Protein AF-A0A2S2PTR8-F1 (afdb_monomer)

Radius of gyration: 22.69 Å; Cα contacts (8 Å, |Δi|>4): 62; chains: 1; bounding box: 64×32×50 Å

Secondary structure (DSSP, 8-state):
--HHHHHHHT-B-TTS-BGGGSTTTHHHHHHHHHHHHHHHHHHHHHHHS--S---GGGGSTHHHHHHHHHHHHTTTT--S--HHHHHHHHHHHHHHTT-PPPTT-S-------S---SS-----

InterPro domains:
  IPR048367 Transposable element P transposase-like, RNase H, C-terminal domain [PF21789] (57-91)

pLDDT: mean 81.04, std 17.1, range [43.78, 96.56]

Structure (mmCIF, N/CA/C/O backbone):
data_AF-A0A2S2PTR8-F1
#
_entry.id   AF-A0A2S2PTR8-F1
#
loop_
_atom_site.group_PDB
_atom_site.id
_atom_site.type_symbol
_atom_site.label_atom_id
_atom_site.label_alt_id
_atom_site.label_comp_id
_atom_site.label_asym_id
_atom_site.label_entity_id
_atom_site.label_seq_id
_atom_site.pdbx_PDB_ins_code
_atom_site.Cartn_x
_atom_site.Cartn_y
_atom_site.Cartn_z
_atom_site.occupancy
_atom_site.B_iso_or_equiv
_atom_site.auth_seq_id
_atom_site.auth_comp_id
_atom_site.auth_asym_id
_atom_site.auth_atom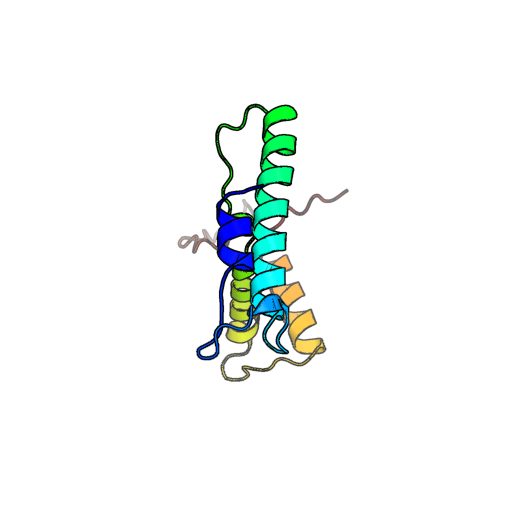_id
_atom_site.pdbx_PDB_model_num
ATOM 1 N N . MET A 1 1 ? -7.230 -0.291 23.287 1.00 64.44 1 MET A N 1
ATOM 2 C CA . MET A 1 1 ? -7.228 -0.733 21.872 1.00 64.44 1 MET A CA 1
ATOM 3 C C . MET A 1 1 ? -7.051 0.514 21.011 1.00 64.44 1 MET A C 1
ATOM 5 O O . MET A 1 1 ? -7.508 1.558 21.448 1.00 64.44 1 MET A O 1
ATOM 9 N N . ILE A 1 2 ? -6.358 0.465 19.864 1.00 87.69 2 ILE A N 1
ATOM 10 C CA . ILE A 1 2 ? -6.239 1.650 18.985 1.00 87.69 2 ILE A CA 1
ATOM 11 C C . ILE A 1 2 ? -7.663 2.067 18.562 1.00 87.69 2 ILE A C 1
ATOM 13 O O . ILE A 1 2 ? -8.346 1.216 17.985 1.00 87.69 2 ILE A O 1
ATOM 17 N N . PRO A 1 3 ? -8.116 3.317 18.802 1.00 92.31 3 PRO A N 1
ATOM 18 C CA . PRO A 1 3 ? -9.509 3.723 18.563 1.00 92.31 3 PRO A CA 1
ATOM 19 C C . PRO A 1 3 ? -9.995 3.444 17.136 1.00 92.31 3 PRO A C 1
ATOM 21 O O . PRO A 1 3 ? -11.127 3.028 16.918 1.00 92.31 3 PRO A O 1
ATOM 24 N N . LEU A 1 4 ? -9.105 3.595 16.153 1.00 91.94 4 LEU A N 1
ATOM 25 C CA . LEU A 1 4 ? -9.404 3.307 14.752 1.00 91.94 4 LEU A CA 1
ATOM 26 C C . LEU A 1 4 ? -9.649 1.811 14.486 1.00 91.94 4 LEU A C 1
ATOM 28 O O . LEU A 1 4 ? -10.498 1.459 13.674 1.00 91.94 4 LEU A O 1
ATOM 32 N N . VAL A 1 5 ? -8.936 0.919 15.179 1.00 94.38 5 VAL A N 1
ATOM 33 C CA . VAL A 1 5 ? -9.159 -0.530 15.061 1.00 94.38 5 VAL A CA 1
ATOM 34 C C . VAL A 1 5 ? -10.498 -0.913 15.675 1.00 94.38 5 VAL A C 1
ATOM 36 O O . VAL A 1 5 ? -11.226 -1.715 15.101 1.00 94.38 5 VAL A O 1
ATOM 39 N N . GLU A 1 6 ? -10.826 -0.333 16.825 1.00 94.88 6 GLU A N 1
ATOM 40 C CA . GLU A 1 6 ? -12.112 -0.550 17.484 1.00 94.88 6 GLU A CA 1
ATOM 41 C C . GLU A 1 6 ? -13.273 -0.083 16.600 1.00 94.88 6 GLU A C 1
ATOM 43 O O . GLU A 1 6 ? -14.225 -0.831 16.387 1.00 94.88 6 GLU A O 1
ATOM 48 N N . TYR A 1 7 ? -13.146 1.099 15.991 1.00 94.88 7 TYR A N 1
ATOM 49 C CA . TYR A 1 7 ? -14.102 1.591 15.002 1.00 94.88 7 TYR A CA 1
ATOM 50 C C . TYR A 1 7 ? -14.303 0.602 13.844 1.00 94.88 7 TYR A C 1
ATOM 52 O O . TYR A 1 7 ? -15.436 0.236 13.539 1.00 94.88 7 TYR A O 1
ATOM 60 N N . LEU A 1 8 ? -13.212 0.122 13.233 1.00 94.31 8 LEU A N 1
ATOM 61 C CA . LEU A 1 8 ? -13.270 -0.821 12.111 1.00 94.31 8 LEU A CA 1
ATOM 62 C C . LEU A 1 8 ? -13.947 -2.144 12.491 1.00 94.31 8 LEU A C 1
ATOM 64 O O . LEU A 1 8 ? -14.725 -2.682 11.706 1.00 94.31 8 LEU A O 1
ATOM 68 N N . LEU A 1 9 ? -13.665 -2.668 13.685 1.00 94.25 9 LEU A N 1
ATOM 69 C CA . LEU A 1 9 ? -14.254 -3.922 14.158 1.00 94.25 9 LEU A CA 1
ATOM 70 C C . LEU A 1 9 ? -15.737 -3.775 14.522 1.00 94.25 9 LEU A C 1
ATOM 72 O O . LEU A 1 9 ? -16.466 -4.753 14.427 1.00 94.25 9 LEU A O 1
ATOM 76 N N . ASN A 1 10 ? -16.207 -2.575 14.857 1.00 96.06 10 ASN A N 1
ATOM 77 C CA . ASN A 1 10 ? -17.613 -2.322 15.178 1.00 96.06 10 ASN A CA 1
ATOM 78 C C . ASN A 1 10 ? -18.491 -1.996 13.955 1.00 96.06 10 ASN A C 1
ATOM 80 O O . ASN A 1 10 ? -19.692 -1.770 14.109 1.00 96.06 10 ASN A O 1
ATOM 84 N N . LEU A 1 11 ? -17.934 -1.977 12.738 1.00 95.06 11 LEU A N 1
ATOM 85 C CA . LEU A 1 11 ? -18.724 -1.761 11.525 1.00 95.06 11 LEU A CA 1
ATOM 86 C C . LEU A 1 11 ? -19.712 -2.912 11.298 1.00 95.06 11 LEU A C 1
ATOM 88 O O . LEU A 1 11 ? -19.342 -4.089 11.329 1.00 95.06 11 LEU A O 1
ATOM 92 N N . THR A 1 12 ? -20.961 -2.559 11.008 1.00 96.56 12 THR A N 1
ATOM 93 C CA . THR A 1 12 ? -22.063 -3.498 10.776 1.00 96.56 12 THR A CA 1
ATOM 94 C C . THR A 1 12 ? -22.625 -3.374 9.363 1.00 96.56 12 THR A C 1
ATOM 96 O O . THR A 1 12 ? -22.481 -2.346 8.699 1.00 96.56 12 THR A O 1
ATOM 99 N N . ASP A 1 13 ? -23.231 -4.452 8.871 1.00 92.81 13 ASP A N 1
ATOM 100 C CA . ASP A 1 13 ? -24.034 -4.422 7.653 1.00 92.81 13 ASP A CA 1
ATOM 101 C C . ASP A 1 13 ? -25.439 -3.841 7.917 1.00 92.81 13 ASP A C 1
ATOM 103 O O . ASP A 1 13 ? -25.810 -3.524 9.047 1.00 92.81 13 ASP A O 1
ATOM 107 N N . ILE A 1 14 ? -26.263 -3.740 6.870 1.00 93.69 14 ILE A N 1
ATOM 108 C CA . ILE A 1 14 ? -27.647 -3.238 6.973 1.00 93.69 14 ILE A CA 1
ATOM 109 C C . ILE A 1 14 ? -28.549 -4.075 7.899 1.00 93.69 14 ILE A C 1
ATOM 111 O O . ILE A 1 14 ? -29.653 -3.644 8.221 1.00 93.69 14 ILE A O 1
ATOM 115 N N . LYS A 1 15 ? -28.116 -5.279 8.293 1.00 94.31 15 LYS A N 1
ATOM 116 C CA . LYS A 1 15 ? -28.833 -6.186 9.198 1.00 94.31 15 LYS A CA 1
ATOM 117 C C . LYS A 1 15 ? -28.295 -6.110 10.631 1.00 94.31 15 LYS A C 1
ATOM 119 O O . LYS A 1 15 ? -28.764 -6.859 11.483 1.00 94.31 15 LYS A O 1
ATOM 124 N N . GLY A 1 16 ? -27.319 -5.239 10.902 1.00 94.19 16 GLY A N 1
ATOM 125 C CA . GLY A 1 16 ? -26.673 -5.108 12.207 1.00 94.19 16 GLY A CA 1
ATOM 126 C C . GLY A 1 16 ? -25.626 -6.187 12.497 1.00 94.19 16 GLY A C 1
ATOM 127 O O . GLY A 1 16 ? -25.149 -6.282 13.626 1.00 94.19 16 GLY A O 1
ATOM 128 N N . VAL A 1 17 ? -25.244 -7.005 11.511 1.00 95.81 17 VAL A N 1
ATOM 129 C CA . VAL A 1 17 ? -24.210 -8.032 11.683 1.00 95.81 17 VAL A CA 1
ATOM 130 C C . VAL A 1 17 ? -22.841 -7.391 11.507 1.00 95.81 17 VAL A C 1
ATOM 132 O O . VAL A 1 17 ? -22.593 -6.697 10.523 1.00 95.81 17 VAL A O 1
ATOM 135 N N . LEU A 1 18 ? -21.927 -7.652 12.441 1.00 96.50 18 LEU A N 1
ATOM 136 C CA . LEU A 1 18 ? -20.552 -7.163 12.359 1.00 96.50 18 LEU A CA 1
ATOM 137 C C . LEU A 1 18 ? -19.894 -7.660 11.071 1.00 96.50 18 LEU A C 1
ATOM 139 O O . LEU A 1 18 ? -19.831 -8.864 10.808 1.00 96.50 18 LEU A O 1
ATOM 143 N N . ILE A 1 19 ? -19.371 -6.740 10.265 1.00 95.56 19 ILE A N 1
ATOM 144 C CA . ILE A 1 19 ? -18.880 -7.051 8.919 1.00 95.56 19 ILE A CA 1
ATOM 145 C C . ILE A 1 19 ? -17.712 -8.049 8.972 1.00 95.56 19 ILE A C 1
ATOM 147 O O . ILE A 1 19 ? -17.589 -8.882 8.072 1.00 95.56 19 ILE A O 1
ATOM 151 N N . TYR A 1 20 ? -16.896 -8.045 10.034 1.00 93.69 20 TYR A N 1
ATOM 152 C CA . TYR A 1 20 ? -15.797 -9.007 10.183 1.00 93.69 20 TYR A CA 1
ATOM 153 C C . TYR A 1 20 ? -16.262 -10.464 10.395 1.00 93.69 20 TYR A C 1
ATOM 155 O O . TYR A 1 20 ? -15.466 -11.389 10.213 1.00 93.69 20 TYR A O 1
ATOM 163 N N . LEU A 1 21 ? -17.535 -10.685 10.745 1.00 94.81 21 LEU A N 1
ATOM 164 C CA . LEU A 1 21 ? -18.161 -12.012 10.821 1.00 94.81 21 LEU A CA 1
ATOM 165 C C . LEU A 1 21 ? -18.760 -12.458 9.480 1.00 94.81 21 LEU A C 1
ATOM 167 O O . LEU A 1 21 ? -19.102 -13.625 9.306 1.00 94.81 21 LEU A O 1
ATOM 171 N N . THR A 1 22 ? -18.878 -11.547 8.516 1.00 94.88 22 THR A N 1
ATOM 172 C CA . THR A 1 22 ? -19.446 -11.834 7.196 1.00 94.88 22 THR A CA 1
ATOM 173 C C . THR A 1 22 ? -18.372 -12.320 6.211 1.00 94.88 22 THR A C 1
ATOM 175 O O . THR A 1 22 ? -17.172 -12.134 6.438 1.00 94.88 22 THR A O 1
ATOM 178 N N . PRO A 1 23 ? -18.759 -12.859 5.039 1.00 94.19 23 PRO A N 1
ATOM 179 C CA . PRO A 1 23 ? -17.814 -13.137 3.954 1.00 94.19 23 PRO A CA 1
ATOM 180 C C . PRO A 1 23 ? -17.040 -11.902 3.453 1.00 94.19 23 PRO A C 1
ATOM 182 O O . PRO A 1 23 ? -15.986 -12.053 2.841 1.00 94.19 23 PRO A O 1
ATOM 185 N N . ARG A 1 24 ? -17.517 -10.676 3.728 1.00 90.75 24 ARG A N 1
ATOM 186 C CA . ARG A 1 24 ? -16.863 -9.410 3.336 1.00 90.75 24 ARG A CA 1
ATOM 187 C C . ARG A 1 24 ? -15.836 -8.905 4.360 1.00 90.75 24 ARG A C 1
ATOM 189 O O . ARG A 1 24 ? -15.393 -7.764 4.272 1.00 90.75 24 ARG A O 1
ATOM 196 N N . LYS A 1 25 ? -15.418 -9.743 5.310 1.00 94.88 25 LYS A N 1
ATOM 197 C CA . LYS A 1 25 ? -14.486 -9.392 6.395 1.00 94.88 25 LYS A CA 1
ATOM 198 C C . LYS A 1 25 ? -13.093 -8.929 5.961 1.00 94.88 25 LYS A C 1
ATOM 200 O O . LYS A 1 25 ? -12.415 -8.259 6.736 1.00 94.88 25 LYS A O 1
ATOM 205 N N . THR A 1 26 ? -12.651 -9.299 4.756 1.00 95.81 26 THR A N 1
ATOM 206 C CA . THR A 1 26 ? -11.250 -9.168 4.325 1.00 95.81 26 THR A CA 1
ATOM 207 C C . THR A 1 26 ? -10.721 -7.745 4.430 1.00 95.81 26 THR A C 1
ATOM 209 O O . THR A 1 26 ? -9.645 -7.552 4.987 1.00 95.81 26 THR A O 1
ATOM 212 N N . PHE A 1 27 ? -11.471 -6.747 3.951 1.00 94.44 27 PHE A N 1
ATOM 213 C CA . PHE A 1 27 ? -10.992 -5.365 3.993 1.00 94.44 27 PHE A CA 1
ATOM 214 C C . PHE A 1 27 ? -10.884 -4.859 5.436 1.00 94.44 27 PHE A C 1
ATOM 216 O O . PHE A 1 27 ? -9.872 -4.270 5.782 1.00 94.44 27 PHE A O 1
ATOM 223 N N . ILE A 1 28 ? -11.859 -5.152 6.306 1.00 95.38 28 ILE A N 1
ATOM 224 C CA . ILE A 1 28 ? -11.828 -4.727 7.717 1.00 95.38 28 ILE A CA 1
ATOM 225 C C . ILE A 1 28 ? -10.633 -5.316 8.439 1.00 95.38 28 ILE A C 1
ATOM 227 O O . ILE A 1 28 ? -9.907 -4.596 9.119 1.00 95.38 28 ILE A O 1
ATOM 231 N N . ILE A 1 29 ? -10.420 -6.622 8.276 1.00 95.19 29 ILE A N 1
ATOM 232 C CA . ILE A 1 29 ? -9.282 -7.306 8.886 1.00 95.19 29 ILE A CA 1
ATOM 233 C C . ILE A 1 29 ? -7.978 -6.721 8.333 1.00 95.19 29 ILE A C 1
ATOM 235 O O . ILE A 1 29 ? -7.089 -6.389 9.112 1.00 95.19 29 ILE A O 1
ATOM 239 N N . GLY A 1 30 ? -7.891 -6.519 7.015 1.00 95.25 30 GLY A N 1
ATOM 240 C CA . GLY A 1 30 ? -6.735 -5.908 6.360 1.00 95.25 30 GLY A CA 1
ATOM 241 C C . GLY A 1 30 ? -6.423 -4.506 6.887 1.00 95.25 30 GLY A C 1
ATOM 242 O O . GLY A 1 30 ? -5.295 -4.252 7.298 1.00 95.25 30 GLY A O 1
ATOM 243 N N . PHE A 1 31 ? -7.419 -3.620 6.965 1.00 94.44 31 PHE A N 1
ATOM 244 C CA . PHE A 1 31 ? -7.257 -2.269 7.508 1.00 94.44 31 PHE A CA 1
ATOM 245 C C . PHE A 1 31 ? -6.895 -2.287 8.995 1.00 94.44 31 PHE A C 1
ATOM 247 O O . PHE A 1 31 ? -5.990 -1.567 9.410 1.00 94.44 31 PHE A O 1
ATOM 254 N N . ALA A 1 32 ? -7.542 -3.129 9.804 1.00 95.44 32 ALA A N 1
ATOM 255 C CA . ALA A 1 32 ? -7.236 -3.243 11.228 1.00 95.44 32 ALA A CA 1
ATOM 256 C C . ALA A 1 32 ? -5.792 -3.714 11.466 1.00 95.44 32 ALA A C 1
ATOM 258 O O . ALA A 1 32 ? -5.111 -3.196 12.355 1.00 95.44 32 ALA A O 1
ATOM 259 N N . ILE A 1 33 ? -5.317 -4.672 10.664 1.00 95.31 33 ILE A N 1
ATOM 260 C CA . ILE A 1 33 ? -3.926 -5.136 10.691 1.00 95.31 33 ILE A CA 1
ATOM 261 C C . ILE A 1 33 ? -2.984 -4.024 10.226 1.00 95.31 33 ILE A C 1
ATOM 263 O O . ILE A 1 33 ? -2.006 -3.761 10.915 1.00 95.31 33 ILE A O 1
ATOM 267 N N . ALA A 1 34 ? -3.284 -3.341 9.118 1.00 95.19 34 ALA A N 1
ATOM 268 C CA . ALA A 1 34 ? -2.441 -2.269 8.586 1.00 95.19 34 ALA A CA 1
ATOM 269 C C . ALA A 1 34 ? -2.265 -1.126 9.596 1.00 95.19 34 ALA A C 1
ATOM 271 O O . ALA A 1 34 ? -1.147 -0.676 9.832 1.00 95.19 34 ALA A O 1
ATOM 272 N N . VAL A 1 35 ? -3.351 -0.711 10.257 1.00 94.75 35 VAL A N 1
ATOM 273 C CA . VAL A 1 35 ? -3.308 0.295 11.326 1.00 94.75 35 VAL A CA 1
ATOM 274 C C . VAL A 1 35 ? -2.407 -0.181 12.463 1.00 94.75 35 VAL A C 1
ATOM 276 O O . VAL A 1 35 ? -1.471 0.523 12.831 1.00 94.75 35 VAL A O 1
ATOM 279 N N . LYS A 1 36 ? -2.634 -1.392 12.991 1.00 95.00 36 LYS A N 1
ATOM 280 C CA . LYS A 1 36 ? -1.793 -1.952 14.063 1.00 95.00 36 LYS A CA 1
ATOM 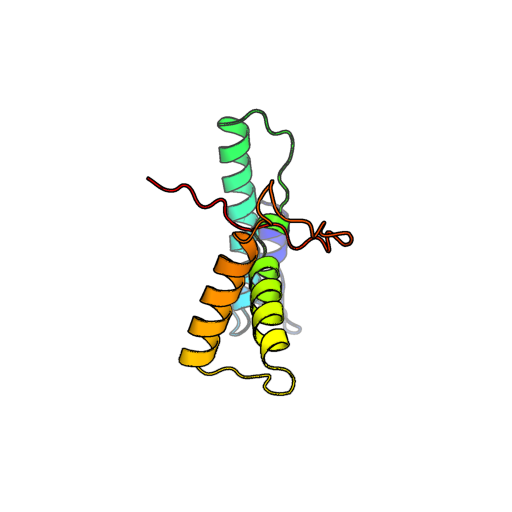281 C C . LYS A 1 36 ? -0.317 -2.019 13.670 1.00 95.00 36 LYS A C 1
ATOM 283 O O . LYS A 1 36 ? 0.532 -1.638 14.467 1.00 95.00 36 LYS A O 1
ATOM 288 N N . ALA A 1 37 ? -0.030 -2.478 12.455 1.00 95.12 37 ALA A N 1
ATOM 289 C CA . ALA A 1 37 ? 1.325 -2.625 11.947 1.00 95.12 37 ALA A CA 1
ATOM 290 C C . ALA A 1 37 ? 2.036 -1.272 11.818 1.00 95.12 37 ALA A C 1
ATOM 292 O O . ALA A 1 37 ? 3.170 -1.155 12.265 1.00 95.12 37 ALA A O 1
ATOM 293 N N . ILE A 1 38 ? 1.374 -0.244 11.273 1.00 94.69 38 ILE A N 1
ATOM 294 C CA . ILE A 1 38 ? 1.971 1.092 11.125 1.00 94.69 38 ILE A CA 1
ATOM 295 C C . ILE A 1 38 ? 2.269 1.728 12.481 1.00 94.69 38 ILE A C 1
ATOM 297 O O . ILE A 1 38 ? 3.341 2.298 12.636 1.00 94.69 38 ILE A O 1
ATOM 301 N N . PHE A 1 39 ? 1.369 1.616 13.463 1.00 94.12 39 PHE A N 1
ATOM 302 C CA . PHE A 1 39 ? 1.638 2.134 14.809 1.00 94.12 39 PHE A CA 1
ATOM 303 C C . PHE A 1 39 ? 2.793 1.385 15.486 1.00 94.12 39 PHE A C 1
ATOM 305 O O . PHE A 1 39 ? 3.713 2.027 15.974 1.00 94.12 39 PHE A O 1
ATOM 312 N N . SER A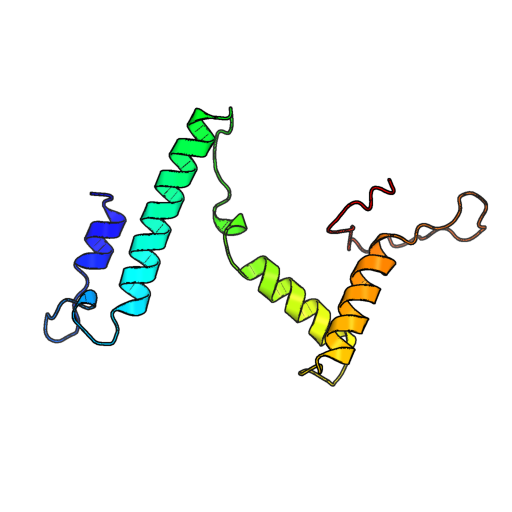 1 40 ? 2.800 0.048 15.428 1.00 94.38 40 SER A N 1
ATOM 313 C CA . SER A 1 40 ? 3.894 -0.761 15.990 1.00 94.38 40 SER A CA 1
ATOM 314 C C . SER A 1 40 ? 5.241 -0.425 15.348 1.00 94.38 40 SER A C 1
ATOM 316 O O . SER A 1 40 ? 6.228 -0.204 16.040 1.00 94.38 40 SER A O 1
ATOM 318 N N . LEU A 1 41 ? 5.272 -0.334 14.016 1.00 94.25 41 LEU A N 1
ATOM 319 C CA . LEU A 1 41 ? 6.473 0.033 13.277 1.00 94.25 41 LEU A CA 1
ATOM 320 C C . LEU A 1 41 ? 6.912 1.465 13.597 1.00 94.25 41 LEU A C 1
ATOM 322 O O . LEU A 1 41 ? 8.106 1.744 13.668 1.00 94.25 41 LEU A O 1
ATOM 326 N N . ALA A 1 42 ? 5.958 2.379 13.777 1.00 93.81 42 ALA A N 1
ATOM 327 C CA . ALA A 1 42 ? 6.265 3.752 14.128 1.00 93.81 42 ALA A CA 1
ATOM 328 C C . ALA A 1 42 ? 6.938 3.853 15.491 1.00 93.81 42 ALA A C 1
ATOM 330 O O . ALA A 1 42 ? 7.964 4.522 15.606 1.00 93.81 42 ALA A O 1
ATOM 331 N N . ASP A 1 43 ? 6.410 3.136 16.479 1.00 93.50 43 ASP A N 1
ATOM 332 C CA . ASP A 1 43 ? 6.990 3.074 17.815 1.00 93.50 43 ASP A CA 1
ATOM 333 C C . ASP A 1 43 ? 8.426 2.520 17.768 1.00 93.50 43 ASP A C 1
ATOM 335 O O . ASP A 1 43 ? 9.333 3.119 18.346 1.00 93.50 43 ASP A O 1
ATOM 339 N N . GLU A 1 44 ? 8.670 1.442 17.015 1.00 94.50 44 GLU A N 1
ATOM 340 C CA . GLU A 1 44 ? 10.014 0.866 16.837 1.00 94.50 44 GLU A CA 1
ATOM 341 C C . GLU A 1 44 ? 10.993 1.829 16.143 1.00 94.50 44 GLU A C 1
ATOM 343 O O . GLU A 1 44 ? 12.146 1.985 16.566 1.00 94.50 44 GLU A O 1
ATOM 348 N N . ILE A 1 45 ? 10.551 2.509 15.081 1.00 93.94 45 ILE A N 1
ATOM 349 C CA . ILE A 1 45 ? 11.384 3.470 14.346 1.00 93.94 45 ILE A CA 1
ATOM 350 C C . ILE A 1 45 ? 11.704 4.680 15.226 1.00 93.94 45 ILE A C 1
ATOM 352 O O . ILE A 1 45 ? 12.854 5.115 15.267 1.00 93.94 45 ILE A O 1
ATOM 356 N N . PHE A 1 46 ? 10.727 5.224 15.950 1.00 94.88 46 PHE A N 1
ATOM 357 C CA . PHE A 1 46 ? 10.947 6.386 16.815 1.00 94.88 46 PHE A CA 1
ATOM 358 C C . PHE A 1 46 ? 11.802 6.066 18.043 1.00 94.88 46 PHE A C 1
ATOM 360 O O . PHE A 1 46 ? 12.502 6.945 18.533 1.00 94.88 46 PHE A O 1
ATOM 367 N N . GLN A 1 47 ? 11.799 4.821 18.523 1.00 94.31 47 GLN A N 1
ATOM 368 C CA . GLN A 1 47 ? 12.706 4.393 19.591 1.00 94.31 47 GLN A CA 1
ATOM 369 C C . GLN A 1 47 ? 14.148 4.209 19.097 1.00 94.31 47 GLN A C 1
ATOM 371 O O . GLN A 1 47 ? 15.093 4.501 19.828 1.00 94.31 47 GLN A O 1
ATOM 376 N N . SER A 1 48 ? 14.328 3.728 17.864 1.00 93.00 48 SER A N 1
ATOM 377 C CA . SER A 1 48 ? 15.647 3.425 17.287 1.00 93.00 48 SER A CA 1
ATOM 378 C C . SER A 1 48 ? 16.298 4.599 16.545 1.00 93.00 48 SER A C 1
ATOM 380 O O . SER A 1 48 ? 17.488 4.549 16.232 1.00 93.00 48 SER A O 1
ATOM 382 N N . THR A 1 49 ? 15.552 5.669 16.263 1.00 91.94 49 THR A N 1
ATOM 383 C CA . THR A 1 49 ? 16.010 6.808 15.453 1.00 91.94 49 THR A CA 1
ATOM 384 C C . THR A 1 49 ? 15.556 8.146 16.042 1.00 91.94 49 THR A C 1
ATOM 386 O O . THR A 1 49 ? 14.743 8.200 16.952 1.00 91.94 49 THR A O 1
ATOM 389 N N . GLN A 1 50 ? 16.065 9.259 15.509 1.00 92.44 50 GLN A N 1
ATOM 390 C CA . GLN A 1 50 ? 15.634 10.618 15.883 1.00 92.44 50 GLN A CA 1
ATOM 391 C C . GLN A 1 50 ? 14.572 11.185 14.918 1.00 92.44 50 GLN A C 1
ATOM 393 O O . GLN A 1 50 ? 14.424 12.405 14.785 1.00 92.44 50 GLN A O 1
ATOM 398 N N . TYR A 1 51 ? 13.865 10.324 14.176 1.00 91.69 51 TYR A N 1
ATOM 399 C CA . TYR A 1 51 ? 12.843 10.775 13.234 1.00 91.69 51 TYR A CA 1
ATOM 400 C C . TYR A 1 51 ? 11.622 11.344 13.963 1.00 91.69 51 TYR A C 1
ATOM 402 O O . TYR A 1 51 ? 11.145 10.790 14.945 1.00 91.69 51 TYR A O 1
ATOM 410 N N . LYS A 1 52 ? 11.100 12.466 13.456 1.00 91.00 52 LYS A N 1
ATOM 411 C CA . LYS A 1 52 ? 9.954 13.180 14.050 1.00 91.00 52 LYS A CA 1
ATOM 412 C C . LYS A 1 52 ? 8.598 12.706 13.527 1.00 91.00 52 LYS A C 1
ATOM 414 O O . LYS A 1 52 ? 7.571 13.023 14.113 1.00 91.00 52 LYS A O 1
ATOM 419 N N . TYR A 1 53 ? 8.586 12.038 12.378 1.00 91.75 53 TYR A N 1
ATOM 420 C CA . TYR A 1 53 ? 7.379 11.587 11.695 1.00 91.75 53 TYR A CA 1
ATOM 421 C C . TYR A 1 53 ? 7.720 10.464 10.716 1.00 91.75 53 TYR A C 1
ATOM 423 O O . TYR A 1 53 ? 8.886 10.253 10.376 1.00 91.75 53 TYR A O 1
ATOM 431 N N . ILE A 1 54 ? 6.687 9.774 10.234 1.00 91.88 54 ILE A N 1
ATOM 432 C CA . ILE A 1 54 ? 6.799 8.703 9.243 1.00 91.88 54 ILE A CA 1
ATOM 433 C C . ILE A 1 54 ? 5.913 9.024 8.048 1.00 91.88 54 ILE A C 1
ATOM 435 O O . ILE A 1 54 ? 4.760 9.426 8.190 1.00 91.88 54 ILE A O 1
ATOM 439 N N . LEU A 1 55 ? 6.459 8.821 6.851 1.00 92.75 55 LEU A N 1
ATOM 440 C CA . LEU A 1 55 ? 5.731 8.969 5.599 1.00 92.75 55 LEU A CA 1
ATOM 441 C C . LEU A 1 55 ? 4.976 7.673 5.295 1.00 92.75 55 LEU A C 1
ATOM 443 O O . LEU A 1 55 ? 5.493 6.799 4.604 1.00 92.75 55 LEU A O 1
ATOM 447 N N . THR A 1 56 ? 3.745 7.551 5.792 1.00 91.56 56 THR A N 1
ATOM 448 C CA . THR A 1 56 ? 2.910 6.346 5.616 1.00 91.56 56 THR A CA 1
ATOM 449 C C . THR A 1 56 ? 2.687 5.971 4.147 1.00 91.56 56 THR A C 1
ATOM 451 O O . THR A 1 56 ? 2.601 4.790 3.822 1.00 91.56 56 THR A O 1
ATOM 454 N N . TYR A 1 57 ? 2.710 6.952 3.238 1.00 91.31 57 TYR A N 1
ATOM 455 C CA . TYR A 1 57 ? 2.664 6.735 1.788 1.00 91.31 57 TYR A CA 1
ATOM 456 C C . TYR A 1 57 ? 3.783 5.813 1.268 1.00 91.31 57 TYR A C 1
ATOM 458 O O . TYR A 1 57 ? 3.570 5.059 0.324 1.00 91.31 57 TYR A O 1
ATOM 466 N N . LYS A 1 58 ? 4.964 5.801 1.904 1.00 90.50 58 LYS A N 1
ATOM 467 C CA . LYS A 1 58 ? 6.089 4.937 1.498 1.00 90.50 58 LYS A CA 1
ATOM 468 C C . LYS A 1 58 ? 5.838 3.446 1.731 1.00 90.50 58 LYS A C 1
ATOM 470 O O . LYS A 1 58 ? 6.543 2.630 1.149 1.00 90.50 58 LYS A O 1
ATOM 475 N N . PHE A 1 59 ? 4.844 3.103 2.548 1.00 90.12 59 PHE A N 1
ATOM 476 C CA . PHE A 1 59 ? 4.415 1.724 2.794 1.00 90.12 59 PHE A CA 1
ATOM 477 C C . PHE A 1 59 ? 3.284 1.285 1.857 1.00 90.12 59 PHE A C 1
ATOM 479 O O . PHE A 1 59 ? 2.861 0.132 1.909 1.00 90.12 59 PHE A O 1
ATOM 486 N N . SER A 1 60 ? 2.788 2.191 1.010 1.00 89.44 60 SER A N 1
ATOM 487 C CA . SER A 1 60 ? 1.785 1.876 -0.001 1.00 89.44 60 SER A CA 1
ATOM 488 C C . SER A 1 60 ? 2.394 1.096 -1.170 1.00 89.44 60 SER A C 1
ATOM 490 O O . SER A 1 60 ? 3.563 1.270 -1.527 1.00 89.44 60 SER A O 1
ATOM 492 N N . GLN A 1 61 ? 1.570 0.273 -1.820 1.00 91.88 61 GLN A N 1
ATOM 493 C CA . GLN A 1 61 ? 1.934 -0.438 -3.046 1.00 91.88 61 GLN A CA 1
ATOM 494 C C . GLN A 1 61 ? 2.022 0.499 -4.269 1.00 91.88 61 GLN A C 1
ATOM 496 O O . GLN A 1 61 ? 2.560 0.093 -5.299 1.00 91.88 61 GLN A O 1
ATOM 501 N N . ASP A 1 62 ? 1.585 1.758 -4.158 1.00 87.50 62 ASP A N 1
ATOM 502 C CA . ASP A 1 62 ? 1.550 2.737 -5.260 1.00 87.50 62 ASP A CA 1
ATOM 503 C C . ASP A 1 62 ? 2.872 2.823 -6.033 1.00 87.50 62 ASP A C 1
ATOM 505 O O . ASP A 1 62 ? 2.897 2.893 -7.261 1.00 87.50 62 ASP A O 1
ATOM 509 N N . HIS A 1 63 ? 4.004 2.742 -5.333 1.00 84.19 63 HIS A N 1
ATOM 510 C CA . HIS A 1 63 ? 5.321 2.748 -5.966 1.00 84.19 63 HIS A CA 1
ATOM 511 C C . HIS A 1 63 ? 5.540 1.562 -6.922 1.00 84.19 63 HIS A C 1
ATOM 513 O O . HIS A 1 63 ? 6.128 1.737 -7.994 1.00 84.19 63 HIS A O 1
ATOM 519 N N . LEU A 1 64 ? 5.040 0.373 -6.575 1.00 88.06 64 LEU A N 1
ATOM 520 C CA . LEU A 1 64 ? 5.076 -0.806 -7.443 1.00 88.06 64 LEU A CA 1
ATOM 521 C C . LEU A 1 64 ? 4.098 -0.669 -8.615 1.00 88.06 64 LEU A C 1
ATOM 523 O O . LEU A 1 64 ? 4.436 -1.036 -9.740 1.00 88.06 64 LEU A O 1
ATOM 527 N N . GLU A 1 65 ? 2.916 -0.095 -8.396 1.00 86.50 65 GLU A N 1
ATOM 528 C CA . GLU A 1 65 ? 1.943 0.141 -9.472 1.00 86.50 65 GLU A CA 1
ATOM 529 C C . GLU A 1 65 ? 2.453 1.156 -10.502 1.00 86.50 65 GLU A C 1
ATOM 531 O O . GLU A 1 65 ? 2.359 0.937 -11.717 1.00 86.50 65 GLU A O 1
ATOM 536 N N . MET A 1 66 ? 3.084 2.234 -10.032 1.00 86.12 66 MET A N 1
ATOM 537 C CA . MET A 1 66 ? 3.775 3.197 -10.888 1.00 86.12 66 MET A CA 1
ATOM 538 C C . MET A 1 66 ? 4.913 2.533 -11.672 1.00 86.12 66 MET A C 1
ATOM 540 O O . MET A 1 66 ? 5.098 2.816 -12.858 1.00 86.12 66 MET A O 1
ATOM 544 N N . PHE A 1 67 ? 5.672 1.635 -11.038 1.00 85.50 67 PHE A N 1
ATOM 545 C CA . PHE A 1 67 ? 6.733 0.885 -11.707 1.00 85.50 67 PHE A CA 1
ATOM 546 C C . PHE A 1 67 ? 6.186 -0.004 -12.833 1.00 85.50 67 PHE A C 1
ATOM 548 O O . PHE A 1 67 ? 6.679 0.063 -13.962 1.00 85.50 67 PHE A O 1
ATOM 555 N N . PHE A 1 68 ? 5.125 -0.772 -12.580 1.00 85.88 68 PHE A N 1
ATOM 556 C CA . PHE A 1 68 ? 4.499 -1.589 -13.623 1.00 85.88 68 PHE A CA 1
ATOM 557 C C . PHE A 1 68 ? 3.869 -0.750 -14.736 1.00 85.88 68 PHE A C 1
ATOM 559 O O . PHE A 1 68 ? 3.944 -1.134 -15.904 1.00 85.88 68 PHE A O 1
ATOM 566 N N . SER A 1 69 ? 3.335 0.428 -14.416 1.00 84.44 69 SER A N 1
ATOM 567 C CA . SER A 1 69 ? 2.850 1.379 -15.423 1.00 84.44 69 SER A CA 1
ATOM 568 C C . SER A 1 69 ? 3.974 1.836 -16.360 1.00 84.44 69 SER A C 1
ATOM 570 O O . SER A 1 69 ? 3.797 1.831 -17.579 1.00 84.44 69 SER A O 1
ATOM 572 N N . LYS A 1 70 ? 5.168 2.131 -15.824 1.00 82.69 70 LYS A N 1
ATOM 573 C CA . LYS A 1 70 ? 6.360 2.454 -16.633 1.00 82.69 70 LYS A CA 1
ATOM 574 C C . LYS A 1 70 ? 6.805 1.289 -17.519 1.00 82.69 70 LYS A C 1
ATOM 576 O O . LYS A 1 70 ? 7.276 1.521 -18.628 1.00 82.69 70 LYS A O 1
ATOM 581 N N . ILE A 1 71 ? 6.680 0.048 -17.044 1.00 84.19 71 ILE A N 1
ATOM 582 C CA . ILE A 1 71 ? 6.980 -1.138 -17.858 1.00 84.19 71 ILE A CA 1
ATOM 583 C C . ILE A 1 71 ? 5.990 -1.253 -19.019 1.00 84.19 71 ILE A C 1
ATOM 585 O O . ILE A 1 71 ? 6.428 -1.402 -20.156 1.00 84.19 71 ILE A O 1
ATOM 589 N N . ARG A 1 72 ? 4.680 -1.141 -18.760 1.00 82.94 72 ARG A N 1
ATOM 590 C CA . ARG A 1 72 ? 3.644 -1.229 -19.807 1.00 82.94 72 ARG A CA 1
ATOM 591 C C . ARG A 1 72 ? 3.823 -0.157 -20.884 1.00 82.94 72 ARG A C 1
ATOM 593 O O . ARG A 1 72 ? 3.785 -0.478 -22.065 1.00 82.94 72 ARG A O 1
ATOM 600 N N . GLN A 1 73 ? 4.129 1.084 -20.494 1.00 80.00 73 GLN A N 1
ATOM 601 C CA . GLN A 1 73 ? 4.356 2.189 -21.440 1.00 80.00 73 GLN A CA 1
ATOM 602 C C . GLN A 1 73 ? 5.485 1.926 -22.452 1.00 80.00 73 GLN A C 1
ATOM 604 O O . GLN A 1 73 ? 5.464 2.477 -23.550 1.00 80.00 73 GLN A O 1
ATOM 609 N N . ARG A 1 74 ? 6.471 1.079 -22.125 1.00 76.69 74 ARG A N 1
ATOM 610 C CA . ARG A 1 74 ? 7.611 0.798 -23.016 1.00 76.69 74 ARG A CA 1
ATOM 611 C C . ARG A 1 74 ? 7.259 -0.052 -24.231 1.00 76.69 74 ARG A C 1
ATOM 613 O O . ARG A 1 74 ? 8.032 -0.059 -25.183 1.00 76.69 74 ARG A O 1
ATOM 620 N N . PHE A 1 75 ? 6.120 -0.737 -24.215 1.00 74.44 75 PHE A N 1
ATOM 621 C CA . PHE A 1 75 ? 5.692 -1.601 -25.314 1.00 74.44 75 PHE A CA 1
ATOM 622 C C . PHE A 1 75 ? 4.629 -0.950 -26.211 1.00 74.44 75 PHE A C 1
ATOM 624 O O . PHE A 1 75 ? 3.994 -1.631 -27.018 1.00 74.44 75 PHE A O 1
ATOM 631 N N . GLY A 1 76 ? 4.446 0.373 -26.103 1.00 75.31 76 GLY A N 1
ATOM 632 C CA . GLY A 1 76 ? 3.530 1.138 -26.947 1.00 75.31 76 GLY A CA 1
ATOM 633 C C . GLY A 1 76 ? 2.093 0.635 -26.819 1.00 75.31 76 GLY A C 1
ATOM 634 O O . GLY A 1 76 ? 1.474 0.799 -25.775 1.00 75.31 76 GLY A O 1
ATOM 635 N N . ASN A 1 77 ? 1.570 0.012 -27.878 1.00 73.19 77 ASN A N 1
ATOM 636 C CA . ASN A 1 77 ? 0.207 -0.532 -27.910 1.00 73.19 77 ASN A CA 1
ATOM 637 C C . ASN A 1 77 ? 0.067 -1.915 -27.227 1.00 73.19 77 ASN A C 1
ATOM 639 O O . ASN A 1 77 ? -1.041 -2.437 -27.114 1.00 73.19 77 ASN A O 1
ATOM 643 N N . ASN A 1 78 ? 1.165 -2.542 -26.783 1.00 76.75 78 ASN A N 1
ATOM 644 C CA . ASN A 1 78 ? 1.105 -3.800 -26.034 1.00 76.75 78 ASN A CA 1
ATOM 645 C C . ASN A 1 78 ? 1.037 -3.535 -24.518 1.00 76.75 78 ASN A C 1
ATOM 647 O O . ASN A 1 78 ? 2.048 -3.391 -23.835 1.00 76.75 78 ASN A O 1
ATOM 651 N N . ASN A 1 79 ? -0.184 -3.521 -23.981 1.00 77.31 79 ASN A N 1
ATOM 652 C CA . ASN A 1 79 ? -0.443 -3.277 -22.558 1.00 77.31 79 ASN A CA 1
ATOM 653 C C . ASN A 1 79 ? -0.179 -4.493 -21.645 1.00 77.31 79 ASN A C 1
ATOM 655 O O . ASN A 1 79 ? -0.191 -4.340 -20.421 1.00 77.31 79 ASN A O 1
ATOM 659 N N . ASN A 1 80 ? 0.065 -5.679 -22.214 1.00 87.00 80 ASN A N 1
ATOM 660 C CA . ASN A 1 80 ? 0.208 -6.942 -21.485 1.00 87.00 80 ASN A CA 1
ATOM 661 C C . ASN A 1 80 ? 1.505 -7.657 -21.892 1.00 87.00 80 ASN A C 1
ATOM 663 O O . ASN A 1 80 ? 1.460 -8.633 -22.645 1.00 87.00 80 ASN A O 1
ATOM 667 N N . PRO A 1 81 ? 2.666 -7.187 -21.401 1.00 85.44 81 PRO A N 1
ATOM 668 C CA . PRO A 1 81 ? 3.939 -7.794 -21.747 1.00 85.44 81 PRO A CA 1
ATOM 669 C C . PRO A 1 81 ? 4.022 -9.236 -21.239 1.00 85.44 81 PRO A C 1
ATOM 671 O O . PRO A 1 81 ? 3.626 -9.543 -20.110 1.00 85.44 81 PRO A O 1
ATOM 674 N N . ASN A 1 82 ? 4.597 -10.118 -22.049 1.00 90.38 82 ASN A N 1
ATOM 675 C CA . ASN A 1 82 ? 4.954 -11.464 -21.621 1.00 90.38 82 ASN A CA 1
ATOM 676 C C . ASN A 1 82 ? 6.196 -11.449 -20.700 1.00 90.38 82 ASN A C 1
ATOM 678 O O . ASN A 1 82 ? 6.857 -10.427 -20.505 1.00 90.38 82 ASN A O 1
ATOM 682 N N . ALA A 1 83 ? 6.548 -12.599 -20.122 1.00 93.06 83 ALA A N 1
ATOM 683 C CA . ALA A 1 83 ? 7.664 -12.692 -19.175 1.00 93.06 83 ALA A CA 1
ATOM 684 C C . ALA A 1 83 ? 9.029 -12.282 -19.777 1.00 93.06 83 ALA A C 1
ATOM 686 O O . ALA A 1 83 ? 9.865 -11.703 -19.077 1.00 93.06 83 ALA A O 1
ATOM 687 N N . LEU A 1 84 ? 9.268 -12.553 -21.068 1.00 92.44 84 LEU A N 1
ATOM 688 C CA . LEU A 1 84 ? 10.506 -12.171 -21.759 1.00 92.44 84 LEU A CA 1
ATOM 68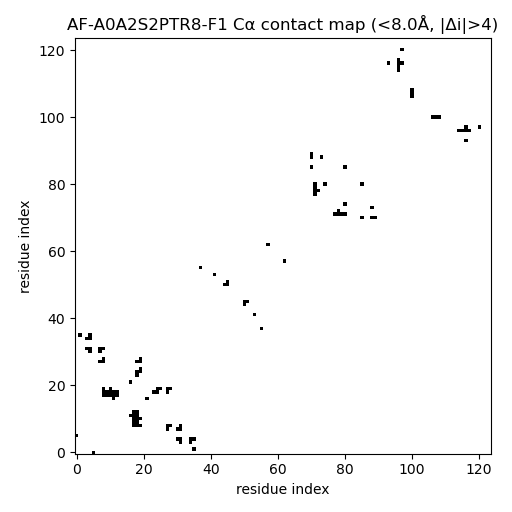9 C C . LEU A 1 84 ? 10.569 -10.657 -22.000 1.00 92.44 84 LEU A C 1
ATOM 691 O O . LEU A 1 84 ? 11.618 -10.036 -21.802 1.00 92.44 84 LEU A O 1
ATOM 695 N N . GLU A 1 85 ? 9.440 -10.068 -22.382 1.00 89.31 85 GLU A N 1
ATOM 696 C CA . GLU A 1 85 ? 9.263 -8.626 -22.536 1.00 89.31 85 GLU A CA 1
ATOM 697 C C . GLU A 1 85 ? 9.483 -7.920 -21.194 1.00 89.31 85 GLU A C 1
ATOM 699 O O . GLU A 1 85 ? 10.352 -7.053 -21.102 1.00 89.31 85 GLU A O 1
ATOM 704 N N . LEU A 1 86 ? 8.826 -8.367 -20.119 1.00 89.81 86 LEU A N 1
ATOM 705 C CA . LEU A 1 86 ? 9.043 -7.852 -18.764 1.00 89.81 86 LEU A CA 1
ATOM 706 C C . LEU A 1 86 ? 10.530 -7.881 -18.378 1.00 89.81 86 LEU A C 1
ATOM 708 O O . LEU A 1 86 ? 11.084 -6.857 -17.972 1.00 89.81 86 LEU A O 1
ATOM 712 N N . LYS A 1 87 ? 11.203 -9.025 -18.560 1.00 90.44 87 LYS A N 1
ATOM 713 C CA . LYS A 1 87 ? 12.639 -9.177 -18.267 1.00 90.44 87 LYS A CA 1
ATOM 714 C C . LYS A 1 87 ? 13.489 -8.186 -19.063 1.00 90.44 87 LYS A C 1
ATOM 716 O O . LYS A 1 87 ? 14.432 -7.606 -18.524 1.00 90.44 87 LYS A O 1
ATOM 721 N N . THR A 1 88 ? 13.168 -7.993 -20.337 1.00 87.81 88 THR A N 1
ATOM 722 C CA . THR A 1 88 ? 13.884 -7.065 -21.219 1.00 87.81 88 THR A CA 1
ATOM 723 C C . THR A 1 88 ? 13.663 -5.614 -20.795 1.00 87.81 88 THR A C 1
ATOM 725 O O . THR A 1 88 ? 14.636 -4.875 -20.645 1.00 87.81 88 THR A O 1
ATOM 728 N N . ALA A 1 89 ? 12.421 -5.215 -20.506 1.00 85.69 89 ALA A N 1
ATOM 729 C CA . ALA A 1 89 ? 12.098 -3.876 -20.015 1.00 85.69 89 ALA A CA 1
ATOM 730 C C . ALA A 1 89 ? 12.765 -3.581 -18.667 1.00 85.69 89 ALA A C 1
A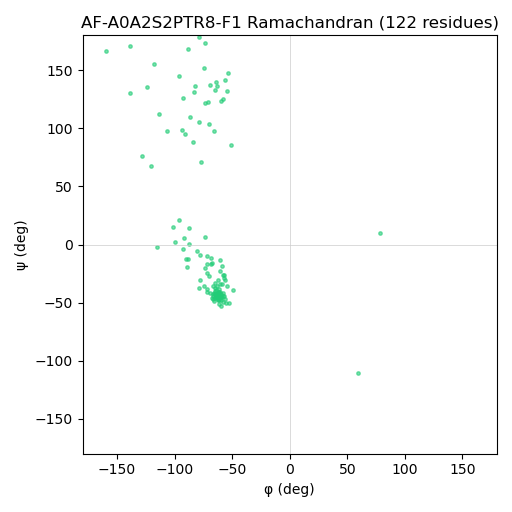TOM 732 O O . ALA A 1 89 ? 13.319 -2.498 -18.490 1.00 85.69 89 ALA A O 1
ATOM 733 N N . MET A 1 90 ? 12.781 -4.544 -17.741 1.00 86.50 90 MET A N 1
ATOM 734 C CA . MET A 1 90 ? 13.487 -4.404 -16.465 1.00 86.50 90 MET A CA 1
ATOM 735 C C . MET A 1 90 ? 14.98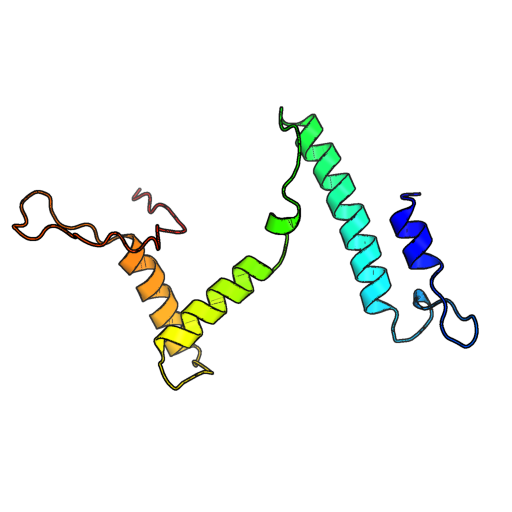4 -4.166 -16.680 1.00 86.50 90 MET A C 1
ATOM 737 O O . MET A 1 90 ? 15.528 -3.212 -16.129 1.00 86.50 90 MET A O 1
ATOM 741 N N . LYS A 1 91 ? 15.642 -4.965 -17.533 1.00 85.00 91 LYS A N 1
ATOM 742 C CA . LYS A 1 91 ? 17.058 -4.759 -17.884 1.00 85.00 91 LYS A CA 1
ATOM 743 C C . LYS A 1 91 ? 17.303 -3.377 -18.490 1.00 85.00 91 LYS A C 1
ATOM 745 O O . LYS A 1 91 ? 18.248 -2.706 -18.097 1.00 85.00 91 LYS A O 1
ATOM 750 N N . GLN A 1 92 ? 16.450 -2.932 -19.412 1.00 81.44 92 GLN A N 1
ATOM 751 C CA . GLN A 1 92 ? 16.571 -1.607 -20.027 1.00 81.44 92 GLN A CA 1
ATOM 752 C C . GLN A 1 92 ? 16.372 -0.465 -19.025 1.00 81.44 92 GLN A C 1
ATOM 754 O O . GLN A 1 92 ? 17.081 0.532 -19.106 1.00 81.44 92 GLN A O 1
ATOM 759 N N . ILE A 1 93 ? 15.422 -0.584 -18.091 1.00 79.06 93 ILE A N 1
ATOM 760 C CA . ILE A 1 93 ? 15.222 0.405 -17.019 1.00 79.06 93 ILE A CA 1
ATOM 761 C C . ILE A 1 93 ? 16.473 0.476 -16.139 1.00 79.06 93 ILE A C 1
ATOM 763 O O . ILE A 1 93 ? 16.964 1.569 -15.882 1.00 79.06 93 ILE A O 1
ATOM 767 N N . LEU A 1 94 ? 17.013 -0.676 -15.733 1.00 77.62 94 LEU A N 1
ATOM 768 C CA . LEU A 1 94 ? 18.220 -0.749 -14.906 1.00 77.62 94 LEU A CA 1
ATOM 769 C C . LEU A 1 94 ? 19.460 -0.186 -15.618 1.00 77.62 94 LEU A C 1
ATOM 771 O O . LEU A 1 94 ? 20.246 0.507 -14.987 1.00 77.62 94 LEU A O 1
ATOM 775 N N . LEU A 1 95 ? 19.618 -0.437 -16.923 1.00 72.12 95 LEU A N 1
ATOM 776 C CA . LEU A 1 95 ? 20.760 0.047 -17.712 1.00 72.12 95 LEU A CA 1
ATOM 777 C C . LEU A 1 95 ? 20.642 1.521 -18.115 1.00 72.12 95 LEU A C 1
ATOM 779 O O . LEU A 1 95 ? 21.637 2.234 -18.121 1.00 72.12 95 LEU A O 1
ATOM 783 N N . LYS A 1 96 ? 19.443 2.023 -18.441 1.00 64.38 96 LYS A N 1
ATOM 784 C CA . LYS A 1 96 ? 19.251 3.454 -18.753 1.00 64.38 96 LYS A CA 1
ATOM 785 C C . LYS A 1 96 ? 19.682 4.338 -17.576 1.00 64.38 96 LYS A C 1
ATOM 787 O O . LYS A 1 96 ? 20.229 5.411 -17.785 1.00 64.38 96 LYS A O 1
ATOM 792 N N . ASN A 1 97 ? 19.483 3.841 -16.361 1.00 55.00 97 ASN A N 1
ATOM 793 C CA . ASN A 1 97 ? 19.885 4.480 -15.115 1.00 55.00 97 ASN A CA 1
ATOM 794 C C . ASN A 1 97 ? 21.413 4.543 -14.903 1.00 55.00 97 ASN A C 1
ATOM 796 O O . ASN A 1 97 ? 21.854 5.224 -13.985 1.00 55.00 97 ASN A O 1
ATOM 800 N N . SER A 1 98 ? 22.216 3.837 -15.711 1.00 51.62 98 SER A N 1
ATOM 801 C CA . SER A 1 98 ? 23.676 3.739 -15.557 1.00 51.62 98 SER A CA 1
ATOM 802 C C . SER A 1 98 ? 24.476 4.349 -16.710 1.00 51.62 98 SER A C 1
ATOM 804 O O . SER A 1 98 ? 25.704 4.301 -16.684 1.00 51.62 98 SER A O 1
ATOM 806 N N . ILE A 1 99 ? 23.819 4.863 -17.754 1.00 55.31 99 ILE A N 1
ATOM 807 C CA . ILE A 1 99 ? 24.506 5.429 -18.921 1.00 55.31 99 ILE A CA 1
ATOM 808 C C . ILE A 1 99 ? 24.653 6.934 -18.711 1.00 55.31 99 ILE A C 1
ATOM 810 O O . ILE A 1 99 ? 23.727 7.703 -18.963 1.00 55.31 99 ILE A O 1
ATOM 814 N N . THR A 1 100 ? 25.833 7.350 -18.264 1.00 55.16 100 THR A N 1
ATOM 815 C CA . THR A 1 100 ? 26.270 8.747 -18.307 1.00 55.16 100 THR A CA 1
ATOM 816 C C . THR A 1 100 ? 27.126 8.975 -19.553 1.00 55.16 100 THR A C 1
ATOM 818 O O . THR A 1 100 ? 27.851 8.086 -20.008 1.00 55.16 100 THR A O 1
ATOM 821 N N . SER A 1 101 ? 27.022 10.158 -20.159 1.00 54.81 101 SER A N 1
ATOM 822 C CA . SER A 1 101 ? 27.919 10.556 -21.247 1.00 54.81 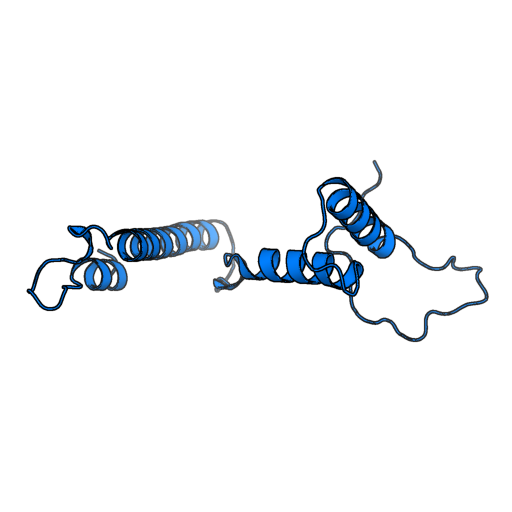101 SER A CA 1
ATOM 823 C C . SER A 1 101 ? 29.357 10.639 -20.727 1.00 54.81 101 SER A C 1
ATOM 825 O O . SER A 1 101 ? 29.594 11.183 -19.649 1.00 54.81 101 SER A O 1
ATOM 827 N N . SER A 1 102 ? 30.321 10.121 -21.494 1.00 54.81 102 SER A N 1
ATOM 828 C CA . SER A 1 102 ? 31.748 10.266 -21.175 1.00 54.81 102 SER A CA 1
ATOM 829 C C . SER A 1 102 ? 32.125 11.743 -21.031 1.00 54.81 102 SER A C 1
ATOM 831 O O . SER A 1 102 ? 31.679 12.570 -21.824 1.00 54.81 102 SER A O 1
ATOM 833 N N . TYR A 1 103 ? 32.994 12.066 -20.068 1.00 56.03 103 TYR A N 1
ATOM 834 C CA . TYR A 1 103 ? 33.506 13.426 -19.849 1.00 56.03 103 TYR A CA 1
ATOM 835 C C . TYR A 1 103 ? 34.203 14.015 -21.092 1.00 56.03 103 TYR A C 1
ATOM 837 O O . TYR A 1 103 ? 34.219 15.225 -21.279 1.00 56.03 103 TYR A O 1
ATOM 845 N N . ALA A 1 104 ? 34.746 13.162 -21.968 1.00 60.28 104 ALA A N 1
ATOM 846 C CA . ALA A 1 104 ? 35.399 13.566 -23.216 1.00 60.28 104 ALA A CA 1
ATOM 847 C C . ALA A 1 104 ? 34.450 13.606 -24.434 1.00 60.28 104 ALA A C 1
ATOM 849 O O . ALA A 1 104 ? 34.909 13.777 -25.563 1.00 60.28 104 ALA A O 1
ATOM 850 N N . ALA A 1 105 ? 33.144 13.388 -24.248 1.00 56.50 105 ALA A N 1
ATOM 851 C CA . ALA A 1 105 ? 32.180 13.405 -25.342 1.00 56.50 105 ALA A CA 1
ATOM 852 C C . ALA A 1 105 ? 31.744 14.840 -25.679 1.00 56.50 105 ALA A C 1
ATOM 854 O O . ALA A 1 105 ? 31.383 15.617 -24.803 1.00 56.50 105 ALA A O 1
ATOM 855 N N . ASN A 1 106 ? 31.668 15.160 -26.973 1.00 62.06 106 ASN A N 1
ATOM 856 C CA . ASN A 1 106 ? 31.190 16.458 -27.473 1.00 62.06 106 ASN A CA 1
ATOM 857 C C . ASN A 1 106 ? 29.660 16.645 -27.365 1.00 62.06 106 ASN A C 1
ATOM 859 O O . ASN A 1 106 ? 29.116 17.612 -27.894 1.00 62.06 106 ASN A O 1
ATOM 863 N N . CYS A 1 107 ? 28.945 15.712 -26.729 1.00 53.50 107 CYS A N 1
ATOM 864 C CA . CYS A 1 107 ? 27.491 15.734 -26.600 1.00 53.50 107 CYS A CA 1
ATOM 865 C C . CYS A 1 107 ? 27.105 15.933 -25.133 1.00 53.50 107 CYS A C 1
ATOM 867 O O . CYS A 1 107 ? 27.316 15.049 -24.305 1.00 53.50 107 CYS A O 1
ATOM 869 N N . ILE A 1 108 ? 26.514 17.090 -24.835 1.00 58.22 108 ILE A N 1
ATOM 870 C CA . ILE A 1 108 ? 25.968 17.435 -23.520 1.00 58.22 108 ILE A CA 1
ATOM 871 C C . ILE A 1 108 ? 24.483 17.057 -23.518 1.00 58.22 108 ILE A C 1
ATOM 873 O O . ILE A 1 108 ? 23.733 17.486 -24.396 1.00 58.22 108 ILE A O 1
ATOM 877 N N . ALA A 1 109 ? 24.044 16.257 -22.546 1.00 57.12 109 ALA A N 1
ATOM 878 C CA . ALA A 1 109 ? 22.620 16.019 -22.327 1.00 57.12 109 ALA A CA 1
ATOM 879 C C . ALA A 1 109 ? 21.977 17.309 -21.780 1.00 57.12 109 ALA A C 1
ATOM 881 O O . ALA A 1 109 ? 22.183 17.661 -20.623 1.00 57.12 109 ALA A O 1
ATOM 882 N N . LEU A 1 110 ? 21.253 18.041 -22.633 1.00 54.31 110 LEU A N 1
ATOM 883 C CA . LEU A 1 110 ? 20.613 19.321 -22.291 1.00 54.31 110 LEU A CA 1
ATOM 884 C C . LEU A 1 110 ? 19.313 19.150 -21.490 1.00 54.31 110 LEU A C 1
ATOM 886 O O . LEU A 1 110 ? 19.014 19.980 -20.639 1.00 54.31 110 LEU A O 1
ATOM 890 N N . ASP A 1 111 ? 18.591 18.050 -21.707 1.00 50.00 111 ASP A N 1
ATOM 891 C CA . ASP A 1 111 ? 17.377 17.715 -20.968 1.00 50.00 111 ASP A CA 1
ATOM 892 C C . ASP A 1 111 ? 17.653 16.568 -19.997 1.00 50.00 111 ASP A C 1
ATOM 894 O O . ASP A 1 111 ? 17.605 15.385 -20.347 1.00 50.00 111 ASP A O 1
ATOM 898 N N . ASN A 1 112 ? 17.903 16.916 -18.737 1.00 52.81 112 ASN A N 1
ATOM 899 C CA . ASN A 1 112 ? 17.858 15.949 -17.651 1.00 52.81 112 ASN A CA 1
ATOM 900 C C . ASN A 1 112 ? 16.382 15.680 -17.306 1.00 52.81 112 ASN A C 1
ATOM 902 O O . ASN A 1 112 ? 15.867 16.152 -16.293 1.00 52.81 112 ASN A O 1
ATOM 906 N N . THR A 1 113 ? 15.648 14.979 -18.181 1.00 48.09 113 THR A N 1
ATOM 907 C CA . THR A 1 113 ? 14.291 14.525 -17.845 1.00 48.09 113 THR A CA 1
ATOM 908 C C . THR A 1 113 ? 14.414 13.504 -16.719 1.00 48.09 113 THR A C 1
ATOM 910 O O . THR A 1 113 ? 14.736 12.338 -16.967 1.00 48.09 113 THR A O 1
ATOM 913 N N . GLY A 1 114 ? 14.212 13.982 -15.490 1.00 47.97 114 GLY A N 1
ATOM 914 C CA . GLY A 1 114 ? 14.394 13.281 -14.223 1.00 47.97 114 GLY A CA 1
ATOM 915 C C . GLY A 1 114 ? 13.683 11.934 -14.158 1.00 47.97 114 GLY A C 1
ATOM 916 O O . GLY A 1 114 ? 12.580 11.793 -13.635 1.00 47.97 114 GLY A O 1
ATOM 917 N N . THR A 1 115 ? 14.363 10.909 -14.646 1.00 50.53 115 THR A N 1
ATOM 918 C CA . THR A 1 115 ? 14.181 9.540 -14.183 1.00 50.53 115 THR A CA 1
ATOM 919 C C . THR A 1 115 ? 15.527 9.098 -13.652 1.00 50.53 115 THR A C 1
ATOM 921 O O . THR A 1 115 ? 16.216 8.287 -14.258 1.00 50.53 115 THR A O 1
ATOM 924 N N . GLU A 1 116 ? 15.920 9.733 -12.548 1.00 46.62 116 GLU A N 1
ATOM 925 C CA . GLU A 1 116 ? 17.075 9.327 -11.760 1.00 46.62 116 GLU A CA 1
ATOM 926 C C . GLU A 1 116 ? 16.940 7.849 -11.377 1.00 46.62 116 GLU A C 1
ATOM 928 O O . GLU A 1 116 ? 15.836 7.300 -11.236 1.00 46.62 116 GLU A O 1
ATOM 933 N N . SER A 1 117 ? 18.091 7.194 -11.281 1.00 45.94 117 SER A N 1
ATOM 934 C CA . SER A 1 117 ? 18.219 5.786 -10.954 1.00 45.94 117 SER A CA 1
ATOM 935 C C . SER A 1 117 ? 17.503 5.460 -9.639 1.00 45.94 117 SER A C 1
ATOM 937 O O . SER A 1 117 ? 17.669 6.130 -8.629 1.00 45.94 117 SER A O 1
ATOM 939 N N . VAL A 1 118 ? 16.693 4.396 -9.625 1.00 49.94 118 VAL A N 1
ATOM 940 C CA . VAL A 1 118 ? 16.082 3.900 -8.369 1.00 49.94 118 VAL A CA 1
ATOM 941 C C . VAL A 1 118 ? 17.128 3.190 -7.494 1.00 49.94 118 VAL A C 1
ATOM 943 O O 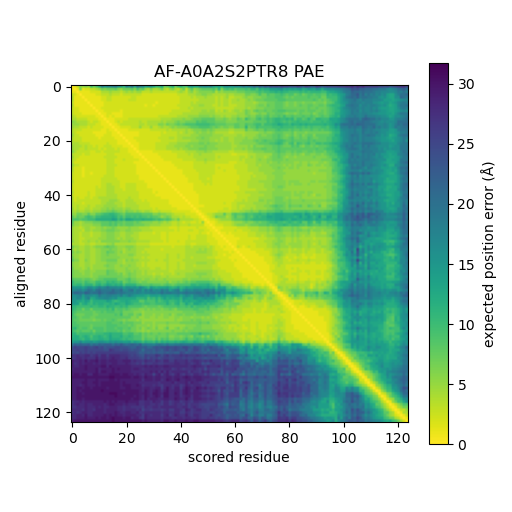. VAL A 1 118 ? 16.941 3.057 -6.290 1.00 49.94 118 VAL A O 1
ATOM 946 N N . PHE A 1 119 ? 18.237 2.746 -8.092 1.00 47.19 119 PHE A N 1
ATOM 947 C CA . PHE A 1 119 ? 19.316 2.035 -7.415 1.00 47.19 119 PHE A CA 1
ATOM 948 C C . PHE A 1 119 ? 20.675 2.527 -7.913 1.00 47.19 119 PHE A C 1
ATOM 950 O O . PHE A 1 119 ? 20.913 2.550 -9.123 1.00 47.19 119 PHE A O 1
ATOM 957 N N . ASP A 1 120 ? 21.567 2.851 -6.978 1.00 44.22 120 ASP A N 1
ATOM 958 C CA . ASP A 1 120 ? 22.988 3.044 -7.258 1.00 44.22 120 ASP A CA 1
ATOM 959 C C . ASP A 1 120 ? 23.650 1.690 -7.506 1.00 44.22 120 ASP A C 1
ATOM 961 O O . ASP A 1 120 ? 23.643 0.803 -6.647 1.00 44.22 120 ASP A O 1
ATOM 965 N N . ILE A 1 121 ? 24.254 1.527 -8.682 1.00 51.50 121 ILE A N 1
ATOM 966 C CA . ILE A 1 121 ? 25.087 0.361 -8.969 1.00 51.50 121 ILE A CA 1
ATOM 967 C C . ILE A 1 121 ? 26.448 0.599 -8.316 1.00 51.50 121 ILE A C 1
ATOM 969 O O . ILE A 1 121 ? 27.264 1.372 -8.815 1.00 51.50 121 ILE A O 1
ATOM 973 N N . ARG A 1 122 ? 26.705 -0.088 -7.201 1.00 43.78 122 ARG A N 1
ATOM 974 C CA . ARG A 1 122 ? 28.062 -0.245 -6.672 1.00 43.78 122 ARG A CA 1
ATOM 975 C C . ARG A 1 122 ? 28.689 -1.459 -7.342 1.00 43.78 122 ARG A C 1
ATOM 977 O O . ARG A 1 122 ? 28.264 -2.584 -7.094 1.00 43.78 122 ARG A O 1
ATOM 984 N N . TRP A 1 123 ? 29.670 -1.227 -8.206 1.00 44.34 123 TRP A N 1
ATOM 985 C CA . TRP A 1 123 ? 30.555 -2.293 -8.661 1.00 44.34 123 TRP A CA 1
ATOM 986 C C . TRP A 1 123 ? 31.466 -2.675 -7.487 1.00 44.34 123 TRP A C 1
ATOM 988 O O . TRP A 1 123 ? 32.104 -1.797 -6.906 1.00 44.34 123 TRP A O 1
ATOM 998 N N . ALA A 1 124 ? 31.432 -3.950 -7.097 1.00 43.81 124 ALA A N 1
ATOM 999 C CA . ALA A 1 124 ? 32.424 -4.558 -6.214 1.00 43.81 124 ALA A CA 1
ATOM 1000 C C . ALA A 1 12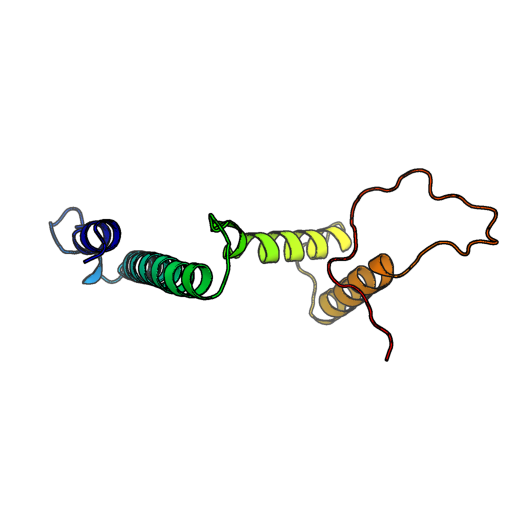4 ? 33.679 -4.916 -7.015 1.00 43.81 124 ALA A C 1
ATOM 1002 O O . ALA A 1 124 ? 33.513 -5.288 -8.202 1.00 43.81 124 ALA A O 1
#

Mean predicted aligned error: 10.76 Å

Organism: Schizaphis graminum (NCBI:txid13262)

Solvent-accessible surface area (backbone atoms only — not comparable to full-atom values): 7843 Å² total; per-residue (Å²): 128,62,67,70,41,53,53,51,62,66,38,54,47,100,83,69,46,44,34,70,80,42,96,72,15,62,60,47,54,49,50,39,48,50,53,52,48,54,53,54,51,46,54,53,48,47,73,75,42,90,61,92,74,78,70,69,72,78,75,46,64,60,66,59,55,54,49,52,50,58,52,29,61,73,51,65,90,44,75,75,69,51,75,68,51,49,54,49,48,52,51,48,55,61,48,62,48,68,68,71,76,58,92,88,51,98,66,79,83,84,74,81,76,86,67,73,52,95,64,85,85,76,84,128

Sequence (124 aa):
MIPLVEYLLNLTDIKGVLIYLTPRKTFIIGFAIAVKAIFSLADEIFQSTQYKYILTYKFSQDHLEMFFSKIRQRFGNNNNPNALELKTAMKQILLKNSITSSYAANCIALDNTGTESVFDIRWA

Foldseek 3Di:
DPVVLVVLQCDADPVNHRCCPPPNNVVSVVVSVLVVVVVVVVVVDVVVDVDPDDDSVVVDCVVVVVVLVQLLVVVPPRNDDDPVSSVVSVVVLQVVLPDDDDPPDPDDPPDCPDPHHPDDDDDD